Protein AF-A0A954BNQ5-F1 (afdb_monomer_lite)

Structure (mmCIF, N/CA/C/O backbone):
data_AF-A0A954BNQ5-F1
#
_entry.id   AF-A0A954BNQ5-F1
#
loop_
_atom_site.group_PDB
_atom_site.id
_atom_site.type_symbol
_atom_site.label_atom_id
_atom_site.label_alt_id
_atom_site.label_comp_id
_atom_site.label_asym_id
_atom_site.label_entity_id
_atom_site.label_seq_id
_atom_site.pdbx_PDB_ins_code
_atom_site.Cartn_x
_atom_site.Cartn_y
_atom_site.Cartn_z
_atom_site.occupancy
_atom_site.B_iso_or_equiv
_atom_site.auth_seq_id
_atom_site.auth_comp_id
_atom_site.auth_asym_id
_atom_site.auth_atom_id
_atom_site.pdbx_PDB_model_num
ATOM 1 N N . MET A 1 1 ? -7.616 -1.444 43.680 1.00 52.47 1 MET A N 1
ATOM 2 C CA . MET A 1 1 ? -7.248 -0.768 42.423 1.00 52.47 1 MET A CA 1
ATOM 3 C C . MET A 1 1 ? -7.104 0.700 42.727 1.00 52.47 1 MET A C 1
ATOM 5 O O . MET A 1 1 ? -7.990 1.258 43.365 1.00 52.47 1 MET A O 1
ATOM 9 N N . THR A 1 2 ? -5.960 1.274 42.386 1.00 61.75 2 THR A N 1
ATOM 10 C CA . THR A 1 2 ? -5.665 2.687 42.620 1.00 61.75 2 THR A CA 1
ATOM 11 C C . THR A 1 2 ? -5.935 3.495 41.350 1.00 61.75 2 THR A C 1
ATOM 13 O O . THR A 1 2 ? -5.884 2.968 40.243 1.00 61.75 2 THR A O 1
ATOM 16 N N . THR A 1 3 ? -6.181 4.796 41.494 1.00 65.50 3 THR A N 1
ATOM 17 C CA . THR A 1 3 ? -6.361 5.760 40.387 1.00 65.50 3 THR A CA 1
ATOM 18 C C . THR A 1 3 ? -5.124 5.880 39.474 1.00 65.50 3 THR A C 1
ATOM 20 O O . THR A 1 3 ? -5.152 6.570 38.453 1.00 65.50 3 THR A O 1
ATOM 23 N N . PHE A 1 4 ? -3.996 5.274 39.859 1.00 61.75 4 PHE A N 1
ATOM 24 C CA . PHE A 1 4 ? -2.797 5.161 39.030 1.00 61.75 4 PHE A CA 1
ATOM 25 C C . PHE A 1 4 ? -2.930 3.983 38.050 1.00 61.75 4 PHE A C 1
ATOM 27 O O . PHE A 1 4 ? -2.766 4.190 36.851 1.00 61.75 4 PHE A O 1
ATOM 34 N N . ASP A 1 5 ? -3.391 2.821 38.531 1.00 65.75 5 ASP A N 1
ATOM 35 C CA . ASP A 1 5 ? -3.668 1.626 37.713 1.00 65.75 5 ASP A CA 1
ATOM 36 C C . ASP A 1 5 ? -4.708 1.907 36.608 1.00 65.75 5 ASP A C 1
ATOM 38 O O . ASP A 1 5 ? -4.654 1.342 3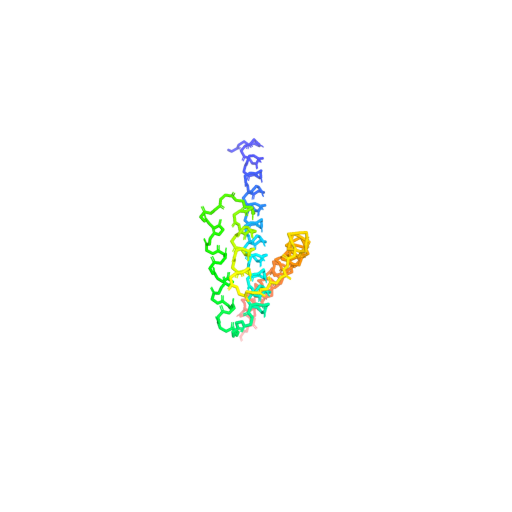5.521 1.00 65.75 5 ASP A O 1
ATOM 42 N N . GLU A 1 6 ? -5.692 2.773 36.873 1.00 64.75 6 GLU A N 1
ATOM 43 C CA . GLU A 1 6 ? -6.721 3.158 35.892 1.00 64.75 6 GLU A CA 1
ATOM 44 C C . GLU A 1 6 ? -6.171 4.047 34.773 1.00 64.75 6 GLU A C 1
ATOM 46 O O . GLU A 1 6 ? -6.569 3.896 33.619 1.00 64.75 6 GLU A O 1
ATOM 51 N N . ARG A 1 7 ? -5.227 4.940 35.096 1.00 64.38 7 ARG A N 1
ATOM 52 C CA . ARG A 1 7 ? -4.562 5.794 34.104 1.00 64.38 7 ARG A CA 1
ATOM 53 C C . ARG A 1 7 ? -3.571 5.001 33.266 1.00 64.38 7 ARG A C 1
ATOM 55 O O . ARG A 1 7 ? -3.576 5.148 32.052 1.00 64.38 7 ARG A O 1
ATOM 62 N N . GLU A 1 8 ? -2.785 4.130 33.893 1.00 59.22 8 GLU A N 1
ATOM 63 C CA . GLU A 1 8 ? -1.846 3.236 33.208 1.00 59.22 8 GLU A CA 1
ATOM 64 C C . GLU A 1 8 ? -2.568 2.317 32.211 1.00 59.22 8 GLU A C 1
ATOM 66 O O . GLU A 1 8 ? -2.188 2.261 31.045 1.00 59.22 8 GLU A O 1
ATOM 71 N N . ARG A 1 9 ? -3.695 1.708 32.612 1.00 59.62 9 ARG A N 1
ATOM 72 C CA . ARG A 1 9 ? -4.547 0.933 31.693 1.00 59.62 9 ARG A CA 1
ATOM 73 C C . ARG A 1 9 ? -5.140 1.775 30.562 1.00 59.62 9 ARG A C 1
ATOM 75 O O . ARG A 1 9 ? -5.265 1.271 29.449 1.00 59.62 9 ARG A O 1
ATOM 82 N N . GLY A 1 10 ? -5.516 3.026 30.830 1.00 55.56 10 GLY A N 1
ATOM 83 C CA . GLY A 1 10 ? -6.028 3.946 29.811 1.00 55.56 10 GLY A CA 1
ATOM 84 C C . GLY A 1 10 ? -4.976 4.296 28.757 1.00 55.56 10 GLY A C 1
ATOM 85 O O . GLY A 1 10 ? -5.268 4.234 27.566 1.00 55.56 10 GLY A O 1
ATOM 86 N N . PHE A 1 11 ? -3.745 4.587 29.189 1.00 51.00 11 PHE A N 1
ATOM 87 C CA . PHE A 1 11 ? -2.626 4.845 28.282 1.00 51.00 11 PHE A CA 1
ATOM 88 C C . PHE A 1 11 ? -2.237 3.599 27.487 1.00 51.00 11 PHE A C 1
ATOM 90 O O . PHE A 1 11 ? -2.121 3.698 26.273 1.00 51.00 11 PHE A O 1
ATOM 97 N N . GLU A 1 12 ? -2.121 2.430 28.121 1.00 52.97 12 GLU A N 1
ATOM 98 C CA . GLU A 1 12 ? -1.837 1.173 27.416 1.00 52.97 12 GLU A CA 1
ATOM 99 C C . GLU A 1 12 ? -2.919 0.871 26.368 1.00 52.97 12 GLU A C 1
ATOM 101 O O . GLU A 1 12 ? -2.616 0.599 25.213 1.00 52.97 12 GLU A O 1
ATOM 106 N N . THR A 1 13 ? -4.199 1.008 26.726 1.00 63.06 13 THR A N 1
ATOM 107 C CA . THR A 1 13 ? -5.311 0.763 25.791 1.00 63.06 13 THR A CA 1
ATOM 108 C C . THR A 1 13 ? -5.287 1.730 24.606 1.00 63.06 13 THR A C 1
ATOM 110 O O . THR A 1 13 ? -5.515 1.313 23.472 1.00 63.06 13 THR A O 1
ATOM 113 N N . GLN A 1 14 ? -4.998 3.012 24.849 1.00 63.50 14 GLN A N 1
ATOM 114 C CA . GLN A 1 14 ? -4.877 4.009 23.787 1.00 63.50 14 GLN A CA 1
ATOM 115 C C . GLN A 1 14 ? -3.684 3.710 22.871 1.00 63.50 14 GLN A C 1
ATOM 117 O O . GLN A 1 14 ? -3.834 3.729 21.655 1.00 63.50 14 GLN A O 1
ATOM 122 N N . TRP A 1 15 ? -2.532 3.358 23.442 1.00 52.75 15 TRP A N 1
ATOM 123 C CA . TRP A 1 15 ? -1.338 2.993 22.680 1.00 52.75 15 TRP A CA 1
ATOM 124 C C . TRP A 1 15 ? -1.563 1.763 21.799 1.00 52.75 15 TRP A C 1
ATOM 126 O O . TRP A 1 15 ? -1.231 1.787 20.617 1.00 52.75 15 TRP A O 1
ATOM 136 N N . GLN A 1 16 ? -2.193 0.719 22.340 1.00 62.88 16 GLN A N 1
ATOM 137 C CA . GLN A 1 16 ? -2.540 -0.489 21.587 1.00 62.88 16 GLN A CA 1
ATOM 138 C C . GLN A 1 16 ? -3.537 -0.194 20.458 1.00 62.88 16 GLN A C 1
ATOM 140 O O . GLN A 1 16 ? -3.437 -0.758 19.365 1.00 62.88 16 GLN A O 1
ATOM 145 N N . HIS A 1 17 ? -4.498 0.705 20.696 1.00 74.06 17 HIS A N 1
ATOM 146 C CA . HIS A 1 17 ? -5.430 1.156 19.665 1.00 74.06 17 HIS A CA 1
ATOM 147 C C . HIS A 1 17 ? -4.704 1.908 18.543 1.00 74.06 17 HIS A C 1
ATOM 149 O O . HIS A 1 17 ? -4.885 1.574 17.371 1.00 74.06 17 HIS A O 1
ATOM 155 N N . ASP A 1 18 ? -3.833 2.853 18.895 1.00 79.62 18 ASP A N 1
ATOM 156 C CA . ASP A 1 18 ? -3.060 3.649 17.941 1.00 79.62 18 ASP A CA 1
ATOM 157 C C . ASP A 1 18 ? -2.110 2.768 17.111 1.00 79.62 18 ASP A C 1
ATOM 159 O O . ASP A 1 18 ? -2.005 2.930 15.892 1.00 79.62 18 ASP A O 1
ATOM 163 N N . GLU A 1 19 ? -1.465 1.780 17.738 1.00 82.25 19 GLU A N 1
ATOM 164 C CA . GLU A 1 19 ? -0.602 0.813 17.056 1.00 82.25 19 GLU A CA 1
ATOM 165 C C . GLU A 1 19 ? -1.400 -0.111 16.126 1.00 82.25 19 GLU A C 1
ATOM 167 O O . GLU A 1 19 ? -1.011 -0.327 14.975 1.00 82.25 19 GLU A O 1
ATOM 172 N N . THR A 1 20 ? -2.571 -0.581 16.566 1.00 85.25 20 THR A N 1
ATOM 173 C CA . THR A 1 20 ? -3.468 -1.409 15.744 1.00 85.25 20 THR A CA 1
ATOM 174 C C . THR A 1 20 ? -3.981 -0.643 14.525 1.00 85.25 20 THR A C 1
ATOM 176 O O . THR A 1 20 ? -3.982 -1.172 13.410 1.00 85.25 20 THR A O 1
ATOM 179 N N . VAL A 1 21 ? -4.415 0.608 14.706 1.00 89.06 21 VAL A N 1
ATOM 180 C CA . VAL A 1 21 ? -4.870 1.465 13.603 1.00 89.06 21 VAL A CA 1
ATOM 181 C C . VAL A 1 21 ? -3.718 1.722 12.642 1.00 89.06 21 VAL A C 1
ATOM 183 O O . VAL A 1 21 ? -3.879 1.532 11.436 1.00 89.06 21 VAL A O 1
ATOM 186 N N . ARG A 1 22 ? -2.534 2.063 13.158 1.00 88.62 22 ARG A N 1
ATOM 187 C CA . ARG A 1 22 ? -1.338 2.261 12.338 1.00 88.62 22 ARG A CA 1
ATOM 188 C C . ARG A 1 22 ? -1.015 1.025 11.504 1.00 88.62 22 ARG A C 1
ATOM 190 O O . ARG A 1 22 ? -0.825 1.162 1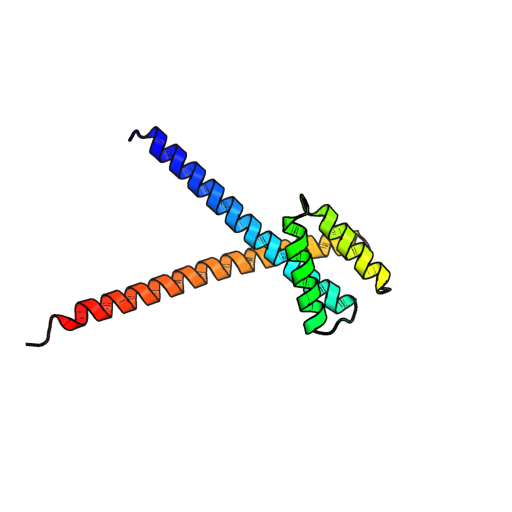0.298 1.00 88.62 22 ARG A O 1
ATOM 197 N N . PHE A 1 23 ? -1.005 -0.163 12.104 1.00 89.19 23 PHE A N 1
ATOM 198 C CA . PHE A 1 23 ? -0.764 -1.414 11.384 1.00 89.19 23 PHE A CA 1
ATOM 199 C C . PHE A 1 23 ? -1.785 -1.625 10.258 1.00 89.19 23 PHE A C 1
ATOM 201 O O . PHE A 1 23 ? -1.409 -1.872 9.112 1.00 89.19 23 PHE A O 1
ATOM 208 N N . ARG A 1 24 ? -3.081 -1.434 10.544 1.00 91.81 24 ARG A N 1
ATOM 209 C CA . ARG A 1 24 ? -4.149 -1.550 9.535 1.00 91.81 24 ARG A CA 1
ATOM 210 C C . ARG A 1 24 ? -3.964 -0.572 8.376 1.00 91.81 24 ARG A C 1
ATOM 212 O O . ARG A 1 24 ? -4.162 -0.962 7.224 1.00 91.81 24 ARG A O 1
ATOM 219 N N . VAL A 1 25 ? -3.594 0.676 8.664 1.00 93.19 25 VAL A N 1
ATOM 220 C CA . VAL A 1 25 ? -3.357 1.705 7.640 1.00 93.19 25 VAL A CA 1
ATOM 221 C C . VAL A 1 25 ? -2.156 1.344 6.774 1.00 93.19 25 VAL A C 1
ATOM 223 O O . VAL A 1 25 ? -2.254 1.404 5.550 1.00 93.19 25 VAL A O 1
ATOM 226 N N . LEU A 1 26 ? -1.048 0.922 7.378 1.00 92.56 26 LEU A N 1
ATOM 227 C CA . LEU A 1 26 ? 0.158 0.556 6.641 1.00 92.56 26 LEU A CA 1
ATOM 228 C C . LEU A 1 26 ? -0.067 -0.668 5.735 1.00 92.56 26 LEU A C 1
ATOM 230 O O . LEU A 1 26 ? 0.196 -0.604 4.529 1.00 92.56 26 LEU A O 1
ATOM 234 N N . SER A 1 27 ? -0.719 -1.712 6.256 1.00 93.25 27 SER A N 1
ATOM 235 C CA . SER A 1 27 ? -1.112 -2.875 5.454 1.00 93.25 27 SER A CA 1
ATOM 236 C C . SER A 1 27 ? -2.061 -2.490 4.317 1.00 93.25 27 SER A C 1
ATOM 238 O O . SER A 1 27 ? -1.945 -2.996 3.196 1.00 93.25 27 SER A O 1
ATOM 240 N N . ARG A 1 28 ? -2.993 -1.554 4.555 1.00 95.12 28 ARG A N 1
ATOM 241 C CA . ARG A 1 28 ? -3.882 -1.047 3.503 1.00 95.12 28 ARG A CA 1
ATOM 242 C C . ARG A 1 28 ? -3.108 -0.284 2.429 1.00 95.12 28 ARG A C 1
ATOM 244 O O . ARG A 1 28 ? -3.313 -0.554 1.246 1.00 95.12 28 ARG A O 1
ATOM 251 N N . ARG A 1 29 ? -2.195 0.608 2.820 1.00 95.50 29 ARG A N 1
ATOM 252 C CA . ARG A 1 29 ? -1.316 1.350 1.904 1.00 95.50 29 ARG A CA 1
ATOM 253 C C . ARG A 1 29 ? -0.519 0.391 1.024 1.00 95.50 29 ARG A C 1
ATOM 255 O O . ARG A 1 29 ? -0.493 0.572 -0.190 1.00 95.50 29 ARG A O 1
ATOM 262 N N . ASN A 1 30 ? 0.088 -0.643 1.604 1.00 94.56 30 ASN A N 1
ATOM 263 C CA . ASN A 1 30 ? 0.920 -1.592 0.859 1.00 94.56 30 ASN A CA 1
ATOM 264 C C . ASN A 1 30 ? 0.101 -2.460 -0.097 1.00 94.56 30 ASN A C 1
ATOM 266 O O . ASN A 1 30 ? 0.538 -2.729 -1.219 1.00 94.56 30 ASN A O 1
ATOM 270 N N . ARG A 1 31 ? -1.130 -2.819 0.286 1.00 95.31 31 ARG A N 1
ATOM 271 C CA . ARG A 1 31 ? -2.072 -3.467 -0.630 1.00 95.31 31 ARG A CA 1
ATOM 272 C C . ARG A 1 31 ? -2.395 -2.568 -1.827 1.00 95.31 31 ARG A C 1
ATOM 274 O O . ARG A 1 31 ? -2.312 -3.028 -2.964 1.00 95.31 31 ARG A O 1
ATOM 281 N N . LEU A 1 32 ? -2.742 -1.299 -1.595 1.00 96.88 32 LEU A N 1
ATOM 282 C CA . LEU A 1 32 ? -3.035 -0.347 -2.676 1.00 96.88 32 LEU A CA 1
ATOM 283 C C . LEU A 1 32 ? -1.811 -0.119 -3.574 1.00 96.88 32 LEU A C 1
ATOM 285 O O . LEU A 1 32 ? -1.938 -0.104 -4.798 1.00 96.88 32 LEU A O 1
ATOM 289 N N . LEU A 1 33 ? -0.621 -0.014 -2.976 1.00 96.38 33 LEU A N 1
ATOM 290 C CA . LEU A 1 33 ? 0.643 0.146 -3.693 1.00 96.38 33 LEU A CA 1
ATOM 291 C C . LEU A 1 33 ? 0.914 -1.040 -4.619 1.00 96.38 33 LEU A C 1
ATOM 293 O O . LEU A 1 33 ? 1.272 -0.839 -5.776 1.00 96.38 33 LEU A O 1
ATOM 297 N N . GLY A 1 34 ? 0.699 -2.267 -4.141 1.00 95.88 34 GLY A N 1
ATOM 298 C CA . GLY A 1 34 ? 0.884 -3.463 -4.956 1.00 95.88 34 GLY A CA 1
ATOM 299 C C . GLY A 1 34 ? -0.123 -3.575 -6.095 1.00 95.88 34 GLY A C 1
ATOM 300 O O . GLY A 1 34 ? 0.259 -3.939 -7.201 1.00 95.88 34 GLY A O 1
ATOM 301 N N . LEU A 1 35 ? -1.387 -3.199 -5.882 1.00 97.31 35 LEU A N 1
ATOM 302 C CA . LEU A 1 35 ? -2.371 -3.161 -6.971 1.00 97.31 35 LEU A CA 1
ATOM 303 C C . LEU A 1 35 ? -1.980 -2.136 -8.042 1.00 97.31 35 LEU A C 1
ATOM 305 O O . LEU A 1 35 ? -2.004 -2.437 -9.235 1.00 97.31 35 LEU A O 1
ATOM 309 N N . TRP A 1 36 ? -1.572 -0.943 -7.612 1.00 97.19 36 TRP A N 1
ATOM 310 C CA . TRP A 1 36 ? -1.132 0.121 -8.506 1.00 97.19 36 TRP A CA 1
ATOM 311 C C . TRP A 1 36 ? 0.125 -0.267 -9.296 1.00 97.19 36 TRP A C 1
ATOM 313 O O . TRP A 1 36 ? 0.146 -0.148 -10.521 1.00 97.19 36 TRP A O 1
ATOM 323 N N . ALA A 1 37 ? 1.150 -0.793 -8.624 1.00 96.00 37 ALA A N 1
ATOM 324 C CA . ALA A 1 37 ? 2.371 -1.253 -9.276 1.00 96.00 37 ALA A CA 1
ATOM 325 C C . ALA A 1 37 ? 2.095 -2.455 -10.191 1.00 96.00 37 ALA A C 1
ATOM 327 O O . ALA A 1 37 ? 2.617 -2.513 -11.299 1.00 96.00 37 ALA A O 1
ATOM 328 N N . GLY A 1 38 ? 1.222 -3.379 -9.780 1.00 96.12 38 GLY A N 1
ATOM 329 C CA . GLY A 1 38 ? 0.783 -4.504 -10.604 1.00 96.12 38 GLY A CA 1
ATOM 330 C C . GLY A 1 38 ? 0.139 -4.055 -11.912 1.00 96.12 38 GLY A C 1
ATOM 331 O O . GLY A 1 38 ? 0.466 -4.589 -12.970 1.00 96.12 38 GLY A O 1
ATOM 332 N N . HIS A 1 39 ? -0.703 -3.022 -11.857 1.00 95.19 39 HIS A N 1
ATOM 333 C CA . HIS A 1 39 ? -1.287 -2.422 -13.052 1.00 95.19 39 HIS A CA 1
ATOM 334 C C . HIS A 1 39 ? -0.225 -1.814 -13.979 1.00 95.19 39 HIS A C 1
ATOM 336 O O . HIS A 1 39 ? -0.275 -2.032 -15.187 1.00 95.19 39 HIS A O 1
ATOM 342 N N . LEU A 1 40 ? 0.764 -1.101 -13.425 1.00 94.81 40 LEU A N 1
ATOM 343 C CA . LEU A 1 40 ? 1.869 -0.541 -14.212 1.00 94.81 40 LEU A CA 1
ATOM 344 C C . LEU A 1 40 ? 2.725 -1.618 -14.881 1.00 94.81 40 LEU A C 1
ATOM 346 O O . LEU A 1 40 ? 3.149 -1.439 -16.017 1.00 94.81 40 LEU A O 1
ATOM 350 N N . MET A 1 41 ? 2.943 -2.740 -14.198 1.00 95.06 41 MET A N 1
ATOM 351 C CA . MET A 1 41 ? 3.672 -3.894 -14.731 1.00 95.06 41 MET A CA 1
ATOM 352 C C . MET A 1 41 ? 2.864 -4.698 -15.767 1.00 95.06 41 MET A C 1
ATOM 354 O O . MET A 1 41 ? 3.369 -5.685 -16.295 1.00 95.06 41 MET A O 1
ATOM 358 N N . GLY A 1 42 ? 1.612 -4.319 -16.050 1.00 94.50 42 GLY A N 1
ATOM 359 C CA . GLY A 1 42 ? 0.748 -5.032 -16.993 1.00 94.50 42 GLY A CA 1
ATOM 360 C C . GLY A 1 42 ? 0.259 -6.391 -16.484 1.00 94.50 42 GLY A C 1
ATOM 361 O O . GLY A 1 42 ? -0.115 -7.244 -17.289 1.00 94.50 42 GLY A O 1
ATOM 362 N N . LEU A 1 43 ? 0.263 -6.606 -15.165 1.00 95.56 43 LEU A N 1
ATOM 363 C CA . LEU A 1 43 ? -0.239 -7.835 -14.556 1.00 95.56 43 LEU A CA 1
ATOM 364 C C . LEU A 1 43 ? -1.760 -7.943 -14.712 1.00 95.56 43 LEU A C 1
ATOM 366 O O . LEU A 1 43 ? -2.487 -6.944 -14.697 1.00 95.56 43 LEU A O 1
ATOM 370 N N . THR A 1 44 ? -2.261 -9.174 -14.800 1.00 96.19 44 THR A N 1
ATOM 371 C CA . THR A 1 44 ? -3.703 -9.427 -14.697 1.00 96.19 44 THR A CA 1
ATOM 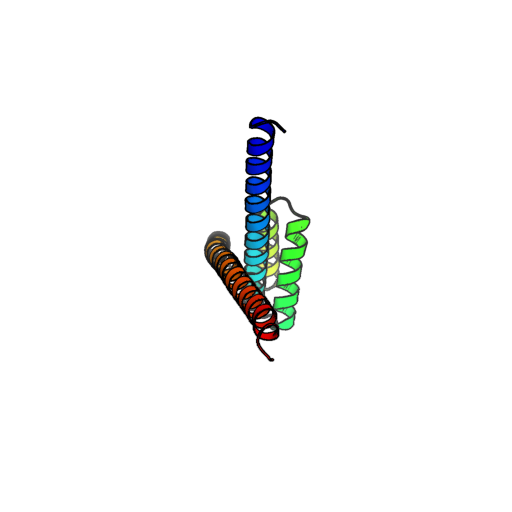372 C C . THR A 1 44 ? -4.222 -9.063 -13.304 1.00 96.19 44 THR A C 1
ATOM 374 O O . THR A 1 44 ? -3.458 -8.955 -12.345 1.00 96.19 44 THR A O 1
ATOM 377 N N . VAL A 1 45 ? -5.544 -8.921 -13.157 1.00 93.94 45 VAL A N 1
ATOM 378 C CA . VAL A 1 45 ? -6.172 -8.589 -11.863 1.00 93.94 45 VAL A CA 1
ATOM 379 C C 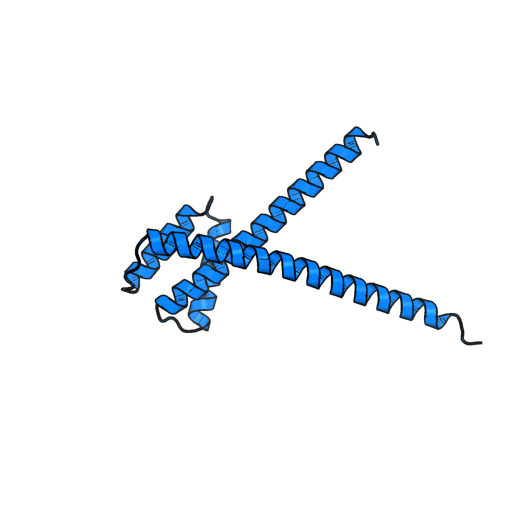. VAL A 1 45 ? -5.746 -9.570 -10.763 1.00 93.94 45 VAL A C 1
ATOM 381 O O . VAL A 1 45 ? -5.324 -9.140 -9.695 1.00 93.94 45 VAL A O 1
ATOM 384 N N . GLY A 1 46 ? -5.764 -10.878 -11.042 1.00 95.69 46 GLY A N 1
ATOM 385 C CA . GLY A 1 46 ? -5.362 -11.895 -10.063 1.00 95.69 46 GLY A CA 1
ATOM 386 C C . GLY A 1 46 ? -3.870 -11.850 -9.712 1.00 95.69 46 GLY A C 1
ATOM 387 O O . GLY A 1 46 ? -3.490 -12.050 -8.559 1.00 95.69 46 GLY A O 1
ATOM 388 N N . GLU A 1 47 ? -3.006 -11.545 -10.679 1.00 95.06 47 GLU A N 1
ATOM 389 C CA . GLU A 1 47 ? -1.566 -11.400 -10.437 1.00 95.06 47 GLU A CA 1
ATOM 390 C C . GLU A 1 47 ? -1.240 -10.130 -9.644 1.00 95.06 47 GLU A C 1
ATOM 392 O O . GLU A 1 47 ? -0.384 -10.169 -8.755 1.00 95.06 47 GLU A O 1
ATOM 397 N N . ALA A 1 48 ? -1.942 -9.028 -9.919 1.00 95.38 48 ALA A N 1
ATOM 398 C CA . ALA A 1 48 ? -1.832 -7.785 -9.167 1.00 95.38 48 ALA A CA 1
ATOM 399 C C . ALA A 1 48 ? -2.323 -7.961 -7.721 1.00 95.38 48 ALA A C 1
ATOM 401 O O . ALA A 1 48 ? -1.661 -7.504 -6.791 1.00 95.38 48 ALA A O 1
ATOM 402 N N . GLU A 1 49 ? -3.424 -8.685 -7.504 1.00 95.56 49 GLU A N 1
ATOM 403 C CA . GLU A 1 49 ? -3.895 -9.048 -6.161 1.00 95.56 49 GLU A CA 1
ATOM 404 C C . GLU A 1 49 ? -2.880 -9.918 -5.413 1.00 95.56 49 GLU A C 1
ATOM 406 O O . GLU A 1 49 ? -2.577 -9.664 -4.244 1.00 95.56 49 GLU A O 1
ATOM 411 N N . ALA A 1 50 ? -2.300 -10.914 -6.089 1.00 96.56 50 ALA A N 1
ATOM 412 C CA . ALA A 1 50 ? -1.258 -11.747 -5.503 1.00 96.56 50 ALA A CA 1
ATOM 413 C C . ALA A 1 50 ? -0.005 -10.925 -5.162 1.00 96.56 50 ALA A C 1
ATOM 415 O O . ALA A 1 50 ? 0.634 -11.170 -4.138 1.00 96.56 50 ALA A O 1
ATOM 416 N N . TYR A 1 51 ? 0.351 -9.946 -5.995 1.00 95.81 51 TYR A N 1
ATOM 417 C CA . TYR A 1 51 ? 1.461 -9.036 -5.729 1.00 95.81 51 TYR A CA 1
ATOM 418 C C . TYR A 1 51 ? 1.185 -8.117 -4.539 1.00 95.81 51 TYR A C 1
ATOM 420 O O . TYR A 1 51 ? 2.017 -8.019 -3.639 1.00 95.81 51 TYR A O 1
ATOM 428 N N . ALA A 1 52 ? -0.009 -7.530 -4.474 1.00 95.31 52 ALA A N 1
ATOM 429 C CA . ALA A 1 52 ? -0.459 -6.733 -3.340 1.00 95.31 52 ALA A CA 1
ATOM 430 C C . ALA A 1 52 ? -0.408 -7.517 -2.026 1.00 95.31 52 ALA A C 1
ATOM 432 O O . ALA A 1 52 ? 0.092 -7.004 -1.028 1.00 95.31 52 ALA A O 1
ATOM 433 N N . LYS A 1 53 ? -0.849 -8.781 -2.034 1.00 94.56 53 LYS A N 1
ATOM 434 C CA . LYS A 1 53 ? -0.742 -9.652 -0.861 1.00 94.56 53 LYS A CA 1
ATOM 435 C C . LYS A 1 53 ? 0.715 -9.861 -0.437 1.00 94.56 53 LYS A C 1
ATOM 437 O O . LYS A 1 53 ? 1.016 -9.741 0.744 1.00 94.56 53 LYS A O 1
ATOM 442 N N . ARG A 1 54 ? 1.622 -10.116 -1.387 1.00 93.38 54 ARG A N 1
ATOM 443 C CA . ARG A 1 54 ? 3.054 -10.283 -1.084 1.00 93.38 54 ARG A CA 1
ATOM 444 C C . ARG A 1 54 ? 3.661 -9.043 -0.429 1.00 93.38 54 ARG A C 1
ATOM 446 O O . ARG A 1 54 ? 4.468 -9.199 0.474 1.00 93.38 54 ARG A O 1
ATOM 453 N N . LEU A 1 55 ? 3.287 -7.835 -0.857 1.00 92.81 55 LEU A N 1
ATOM 454 C CA . LEU A 1 55 ? 3.792 -6.607 -0.227 1.00 92.81 55 LEU A CA 1
ATOM 455 C C . LEU A 1 55 ? 3.301 -6.441 1.216 1.00 92.81 55 LEU A C 1
ATOM 457 O O . LEU A 1 55 ? 4.061 -5.974 2.057 1.00 92.81 55 LEU A O 1
ATOM 461 N N . VAL A 1 56 ? 2.063 -6.844 1.512 1.00 92.06 56 VAL A N 1
ATOM 462 C CA . VAL A 1 56 ? 1.541 -6.850 2.889 1.00 92.06 56 VAL A CA 1
ATOM 463 C C . VAL A 1 56 ? 2.268 -7.883 3.747 1.00 92.06 56 VAL A C 1
ATOM 465 O O . VAL A 1 56 ? 2.641 -7.581 4.874 1.00 92.06 56 VAL A O 1
ATOM 468 N N . ASP A 1 57 ? 2.509 -9.081 3.212 1.00 90.56 57 ASP A N 1
ATOM 469 C CA . ASP A 1 57 ? 3.243 -10.127 3.932 1.00 90.56 57 ASP A CA 1
ATOM 470 C C . ASP A 1 57 ? 4.691 -9.672 4.235 1.00 90.56 57 ASP A C 1
ATOM 472 O O . ASP A 1 57 ? 5.181 -9.854 5.347 1.00 90.56 57 ASP A O 1
ATOM 476 N N . LEU A 1 58 ? 5.349 -8.998 3.282 1.00 88.44 58 LEU A N 1
ATOM 477 C CA . LEU A 1 58 ? 6.705 -8.457 3.450 1.00 88.44 58 LEU A CA 1
ATOM 478 C C . LEU A 1 58 ? 6.797 -7.356 4.514 1.00 88.44 58 LEU A C 1
ATOM 480 O O . LEU A 1 58 ? 7.825 -7.237 5.168 1.00 88.44 58 LEU A O 1
ATOM 484 N N . GLU A 1 59 ? 5.753 -6.556 4.716 1.00 85.75 59 GLU A N 1
ATOM 485 C CA . GLU A 1 59 ? 5.751 -5.522 5.760 1.00 85.75 59 GLU A CA 1
ATOM 486 C C . GLU A 1 59 ? 5.863 -6.098 7.171 1.00 85.75 59 GLU A C 1
ATOM 488 O O . GLU A 1 59 ? 6.468 -5.483 8.043 1.00 85.75 59 GLU A O 1
ATOM 493 N N . VAL A 1 60 ? 5.319 -7.292 7.401 1.00 83.44 60 VAL A N 1
ATOM 494 C CA . VAL A 1 60 ? 5.450 -7.969 8.698 1.00 83.44 60 VAL A CA 1
ATOM 495 C C . VAL A 1 60 ? 6.904 -8.380 8.954 1.00 83.44 60 VAL A C 1
ATOM 497 O O . VAL A 1 60 ? 7.353 -8.410 10.099 1.00 83.44 60 VAL A O 1
ATOM 500 N N . GLU A 1 61 ? 7.649 -8.686 7.891 1.00 80.94 61 GLU A N 1
ATOM 501 C CA . GLU A 1 61 ? 9.047 -9.117 7.957 1.00 80.94 61 GLU A CA 1
ATOM 502 C C . GLU A 1 61 ? 10.035 -7.939 7.988 1.00 80.94 61 GLU A C 1
ATOM 504 O O . GLU A 1 61 ? 11.143 -8.068 8.515 1.00 80.94 61 GLU A O 1
ATOM 509 N N . LEU A 1 62 ? 9.659 -6.794 7.414 1.00 75.94 62 LEU A N 1
ATOM 510 C CA . LEU A 1 62 ? 10.550 -5.666 7.160 1.00 75.94 62 LEU A CA 1
ATOM 511 C C . LEU A 1 62 ? 10.282 -4.509 8.128 1.00 75.94 62 LEU A C 1
ATOM 513 O O . LEU A 1 62 ? 9.168 -4.020 8.275 1.00 75.94 62 LEU A O 1
ATOM 517 N N . ALA A 1 63 ? 11.343 -4.010 8.762 1.00 78.94 63 ALA A N 1
ATOM 518 C CA . ALA A 1 63 ? 11.247 -2.854 9.643 1.00 78.94 63 ALA A CA 1
ATOM 519 C C . ALA A 1 63 ? 11.180 -1.544 8.833 1.00 78.94 63 ALA A C 1
ATOM 521 O O . ALA A 1 63 ? 12.208 -0.951 8.504 1.00 78.94 63 ALA A O 1
ATOM 522 N N . GLY A 1 64 ? 9.962 -1.075 8.552 1.00 79.00 64 GLY A N 1
ATOM 523 C CA . GLY A 1 64 ? 9.695 0.247 7.977 1.00 79.00 64 GLY A CA 1
ATOM 524 C C . GLY A 1 64 ? 9.431 0.261 6.468 1.00 79.00 64 GLY A C 1
ATOM 525 O O . GLY A 1 64 ? 9.283 -0.773 5.825 1.00 79.00 64 GLY A O 1
ATOM 526 N N . ASP A 1 65 ? 9.353 1.471 5.908 1.00 82.62 65 ASP A N 1
ATOM 527 C CA . ASP A 1 65 ? 8.821 1.703 4.555 1.00 82.62 65 ASP A CA 1
ATOM 528 C C . ASP A 1 65 ? 9.859 1.559 3.433 1.00 82.62 65 ASP A C 1
ATOM 530 O O . ASP A 1 65 ? 9.508 1.212 2.305 1.00 82.62 65 ASP A O 1
ATOM 534 N N . GLU A 1 66 ? 11.134 1.821 3.728 1.00 89.62 66 GLU A N 1
ATOM 535 C CA . GLU A 1 66 ? 12.204 1.845 2.721 1.00 89.62 66 GLU A CA 1
ATOM 536 C C . GLU A 1 66 ? 12.401 0.482 2.026 1.00 89.62 66 GLU A C 1
ATOM 538 O O . GLU A 1 66 ? 12.457 0.441 0.799 1.00 89.62 66 GLU A O 1
ATOM 543 N N . PRO A 1 67 ? 12.376 -0.664 2.737 1.00 90.44 67 PRO A N 1
ATOM 544 C CA . PRO A 1 67 ? 12.464 -1.967 2.079 1.00 90.44 67 PRO A CA 1
ATOM 545 C C . PRO A 1 67 ? 11.308 -2.257 1.104 1.00 90.44 67 PRO A C 1
ATOM 547 O O . PRO A 1 67 ? 11.501 -2.946 0.100 1.00 90.44 67 PRO A O 1
ATOM 550 N N . ILE A 1 68 ? 10.106 -1.733 1.376 1.00 91.62 68 ILE A N 1
ATOM 551 C CA . ILE A 1 68 ? 8.945 -1.867 0.482 1.00 91.62 68 ILE A CA 1
ATOM 552 C C . ILE A 1 68 ? 9.134 -0.998 -0.762 1.00 91.62 68 ILE A C 1
ATOM 554 O O . ILE A 1 68 ? 8.880 -1.463 -1.875 1.00 91.62 68 ILE A O 1
ATOM 558 N N . HIS A 1 69 ? 9.614 0.235 -0.581 1.00 93.94 69 HIS A N 1
ATOM 559 C CA . HIS A 1 69 ? 9.967 1.132 -1.677 1.00 93.94 69 HIS A CA 1
ATOM 560 C C . HIS A 1 69 ? 10.966 0.469 -2.636 1.00 93.94 69 HIS A C 1
ATOM 562 O O . HIS A 1 69 ? 10.666 0.306 -3.820 1.00 93.94 69 HIS A O 1
ATOM 568 N N . ASP A 1 70 ? 12.099 0.004 -2.108 1.00 93.62 70 ASP A N 1
ATOM 569 C CA . ASP A 1 70 ? 13.181 -0.588 -2.899 1.00 93.62 70 ASP A CA 1
ATOM 570 C C . ASP A 1 70 ? 12.718 -1.843 -3.642 1.00 93.62 70 ASP A C 1
ATOM 572 O O . ASP A 1 70 ? 13.113 -2.104 -4.785 1.00 93.62 70 ASP A O 1
ATOM 576 N N . ARG A 1 71 ? 11.834 -2.626 -3.011 1.00 92.44 71 ARG A N 1
ATOM 577 C CA . ARG A 1 71 ? 11.254 -3.809 -3.639 1.00 92.44 71 ARG A CA 1
ATOM 578 C C . ARG A 1 71 ? 10.387 -3.442 -4.837 1.00 92.44 71 ARG A C 1
ATOM 580 O O . ARG A 1 71 ? 10.556 -4.036 -5.902 1.00 92.44 71 ARG A O 1
ATOM 587 N N . VAL A 1 72 ? 9.473 -2.490 -4.665 1.00 94.94 72 VAL A N 1
ATOM 588 C CA . VAL A 1 72 ? 8.572 -2.042 -5.733 1.00 94.94 72 VAL A CA 1
ATOM 589 C C . VAL A 1 72 ? 9.365 -1.395 -6.864 1.00 94.94 72 VAL A C 1
ATOM 591 O O . VAL A 1 72 ? 9.123 -1.713 -8.024 1.00 94.94 72 VAL A O 1
ATOM 594 N N . GLU A 1 73 ? 10.359 -0.563 -6.552 1.00 95.38 73 GLU A N 1
ATOM 595 C CA . GLU A 1 73 ? 11.244 0.037 -7.554 1.00 95.38 73 GLU A CA 1
ATOM 596 C C . GLU A 1 73 ? 11.971 -1.037 -8.380 1.00 95.38 73 GLU A C 1
ATOM 598 O O . GLU A 1 73 ? 11.983 -0.993 -9.613 1.00 95.38 73 GLU A O 1
ATOM 603 N N . ALA A 1 74 ? 12.547 -2.042 -7.714 1.00 94.75 74 ALA A N 1
ATOM 604 C CA . ALA A 1 74 ? 13.246 -3.129 -8.388 1.00 94.75 74 ALA A CA 1
ATOM 605 C C . ALA A 1 74 ? 12.310 -3.989 -9.253 1.00 94.75 74 ALA A C 1
ATOM 607 O O . ALA A 1 74 ? 12.714 -4.450 -10.323 1.00 94.75 74 ALA A O 1
ATOM 608 N N . ASP A 1 75 ? 11.078 -4.223 -8.799 1.00 95.25 75 ASP A N 1
ATOM 609 C CA . ASP A 1 75 ? 10.074 -4.990 -9.537 1.00 95.25 75 ASP A CA 1
ATOM 610 C C . ASP A 1 75 ? 9.576 -4.213 -10.773 1.00 95.25 75 ASP A C 1
ATOM 612 O O . ASP A 1 75 ? 9.547 -4.780 -11.866 1.00 95.25 75 ASP A O 1
ATOM 616 N N . LEU A 1 76 ? 9.313 -2.905 -10.642 1.00 95.06 76 LEU A N 1
ATOM 617 C CA . LEU A 1 76 ? 8.954 -2.018 -11.758 1.00 95.06 76 LEU A CA 1
ATOM 618 C C . LEU A 1 76 ? 10.060 -1.958 -12.818 1.00 95.06 76 LEU A C 1
ATOM 620 O O . LEU A 1 76 ? 9.788 -2.122 -14.006 1.00 95.06 76 LEU A O 1
ATOM 624 N N . ARG A 1 77 ? 11.321 -1.816 -12.392 1.00 94.25 77 ARG A N 1
ATOM 625 C CA . ARG A 1 77 ? 12.475 -1.820 -13.303 1.00 94.25 77 ARG A CA 1
ATOM 626 C C . ARG A 1 77 ? 12.606 -3.146 -14.055 1.00 94.25 77 ARG A C 1
ATOM 628 O O . ARG A 1 77 ? 12.953 -3.149 -15.231 1.00 94.25 77 ARG A O 1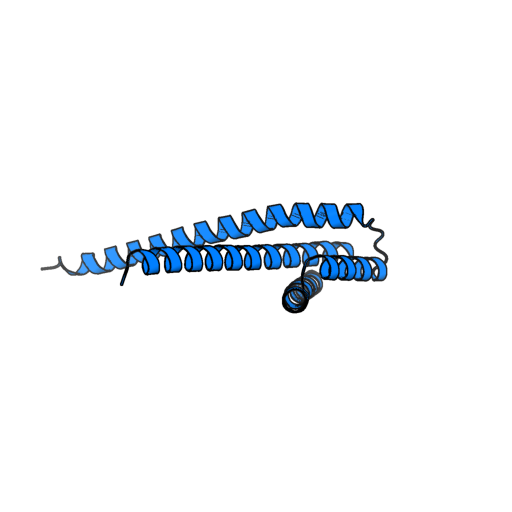
ATOM 635 N N . ARG A 1 78 ? 12.326 -4.281 -13.401 1.00 94.69 78 ARG A N 1
ATOM 636 C CA . ARG A 1 78 ? 12.335 -5.606 -14.052 1.00 94.69 78 ARG A CA 1
ATOM 637 C C . ARG A 1 78 ? 11.193 -5.790 -15.052 1.00 94.69 78 ARG A C 1
ATOM 639 O O . ARG A 1 78 ? 11.337 -6.601 -15.960 1.00 94.69 78 ARG A O 1
ATOM 646 N N . ALA A 1 79 ? 10.104 -5.044 -14.901 1.00 94.06 79 ALA A N 1
ATOM 647 C CA . ALA A 1 79 ? 8.986 -5.005 -15.838 1.00 94.06 79 ALA A CA 1
ATOM 648 C C . ALA A 1 79 ? 9.146 -3.941 -16.946 1.00 94.06 79 ALA A C 1
ATOM 650 O O . ALA A 1 79 ? 8.184 -3.675 -17.658 1.00 94.06 79 ALA A O 1
ATOM 651 N N . ASP A 1 80 ? 10.333 -3.335 -17.087 1.00 93.94 80 ASP A N 1
ATOM 652 C CA . ASP A 1 80 ? 10.627 -2.266 -18.058 1.00 93.94 80 ASP A CA 1
ATOM 653 C C . ASP A 1 80 ? 9.756 -1.002 -17.878 1.00 93.94 80 ASP A C 1
ATOM 655 O O . ASP A 1 80 ? 9.519 -0.233 -18.809 1.00 93.94 80 ASP A O 1
ATOM 659 N N . VAL A 1 81 ? 9.273 -0.763 -16.652 1.00 94.31 81 VAL A N 1
ATOM 660 C CA . VAL A 1 81 ? 8.512 0.442 -16.302 1.00 94.31 81 VAL A CA 1
ATOM 661 C C . VAL A 1 81 ? 9.474 1.524 -15.818 1.00 94.31 81 VAL A C 1
ATOM 663 O O . VAL A 1 81 ? 10.018 1.436 -14.715 1.00 94.31 81 VAL A O 1
ATOM 666 N N . ASP A 1 82 ? 9.652 2.576 -16.621 1.00 90.12 82 ASP A N 1
ATOM 667 C CA . ASP A 1 82 ? 10.434 3.749 -16.223 1.00 90.12 82 ASP A CA 1
ATOM 668 C C . ASP A 1 82 ? 9.617 4.671 -15.302 1.00 90.12 82 ASP A C 1
ATOM 670 O O . ASP A 1 82 ? 8.701 5.391 -15.719 1.00 90.12 82 ASP A O 1
ATOM 674 N N . LEU A 1 83 ? 9.946 4.630 -14.013 1.00 93.38 83 LEU A N 1
ATOM 675 C CA . LEU A 1 83 ? 9.361 5.470 -12.981 1.00 93.38 83 LEU A CA 1
ATOM 676 C C . LEU A 1 83 ? 10.474 6.037 -12.098 1.00 93.38 83 LEU A C 1
ATOM 678 O O . LEU A 1 83 ? 11.284 5.297 -11.547 1.00 93.38 83 LEU A O 1
ATOM 682 N N . SER A 1 84 ? 10.487 7.357 -11.915 1.00 93.62 84 SER A N 1
ATOM 683 C CA . SER A 1 84 ? 11.449 7.989 -11.013 1.00 93.62 84 SER A CA 1
ATOM 684 C C . SER A 1 84 ? 11.114 7.734 -9.539 1.00 93.62 84 SER A C 1
ATOM 686 O O . SER A 1 84 ? 9.941 7.744 -9.157 1.00 93.62 84 SER A O 1
ATOM 688 N N . ASP A 1 85 ? 12.150 7.615 -8.700 1.00 91.94 85 ASP A N 1
ATOM 689 C CA . ASP A 1 85 ? 12.041 7.513 -7.230 1.00 91.94 85 ASP A CA 1
ATOM 690 C C . ASP A 1 85 ? 11.094 8.584 -6.658 1.00 91.94 85 ASP A C 1
ATOM 692 O O . ASP A 1 85 ? 10.148 8.278 -5.933 1.00 91.94 85 ASP A O 1
ATOM 696 N N . HIS A 1 86 ? 11.238 9.840 -7.097 1.00 93.62 86 HIS A N 1
ATOM 697 C CA . HIS A 1 86 ? 10.366 10.928 -6.654 1.00 93.62 86 HIS A CA 1
ATOM 698 C C . HIS A 1 86 ? 8.876 10.655 -6.923 1.00 93.62 86 HIS A C 1
ATOM 700 O O . HIS A 1 86 ? 8.021 10.967 -6.090 1.00 93.62 86 HIS A O 1
ATOM 706 N N . ARG A 1 87 ? 8.540 10.072 -8.083 1.00 94.38 87 ARG A N 1
ATOM 707 C CA . ARG A 1 87 ? 7.151 9.725 -8.415 1.00 94.38 87 ARG A CA 1
ATOM 708 C C . ARG A 1 87 ? 6.658 8.553 -7.576 1.00 94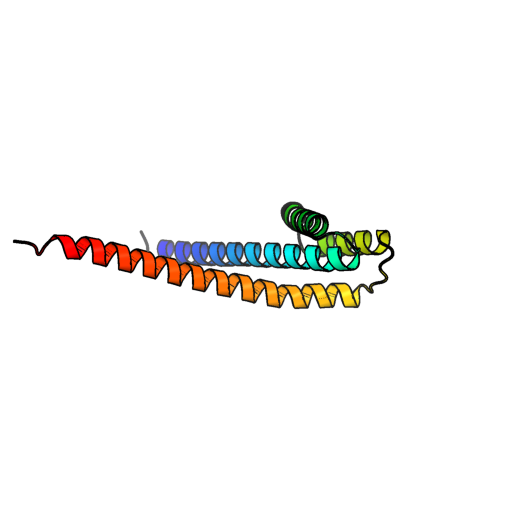.38 87 ARG A C 1
ATOM 710 O O . ARG A 1 87 ? 5.513 8.606 -7.134 1.00 94.38 87 ARG A O 1
ATOM 717 N N . LEU A 1 88 ? 7.502 7.551 -7.328 1.00 94.75 88 LEU A N 1
ATOM 718 C CA . LEU A 1 88 ? 7.164 6.420 -6.465 1.00 94.75 88 LEU A CA 1
ATOM 719 C C . LEU A 1 88 ? 6.878 6.885 -5.031 1.00 94.75 88 LEU A C 1
ATOM 721 O O . LEU A 1 88 ? 5.803 6.610 -4.500 1.00 94.75 88 LEU A O 1
ATOM 725 N N . ARG A 1 89 ? 7.764 7.695 -4.440 1.00 93.75 89 ARG A N 1
ATOM 726 C CA . ARG A 1 89 ? 7.574 8.258 -3.092 1.00 93.75 89 ARG A CA 1
ATOM 727 C C . ARG A 1 89 ? 6.330 9.135 -2.993 1.00 93.75 89 ARG A C 1
ATOM 729 O O . ARG A 1 89 ? 5.568 9.028 -2.033 1.00 93.75 89 ARG A O 1
ATOM 736 N N . LYS A 1 90 ? 6.078 9.973 -4.005 1.00 94.50 90 LYS A N 1
ATOM 737 C CA . LYS A 1 90 ? 4.852 10.782 -4.067 1.00 94.50 90 LYS A CA 1
ATOM 738 C C . LYS A 1 90 ? 3.602 9.902 -4.103 1.00 94.50 90 LYS A C 1
ATOM 740 O O . LYS A 1 90 ? 2.625 10.214 -3.424 1.00 94.50 90 LYS A O 1
ATOM 745 N N . GLN A 1 91 ? 3.636 8.809 -4.862 1.00 95.25 91 GLN A N 1
ATOM 746 C CA . GLN A 1 91 ? 2.523 7.870 -4.918 1.00 95.25 91 GLN A CA 1
ATOM 747 C C . GLN A 1 91 ? 2.304 7.180 -3.570 1.00 95.25 91 GLN A C 1
ATOM 749 O O . GLN A 1 91 ? 1.174 7.147 -3.094 1.00 95.25 91 GLN A O 1
ATOM 754 N N . MET A 1 92 ? 3.364 6.699 -2.914 1.00 93.31 92 MET A N 1
ATOM 755 C CA . MET A 1 92 ? 3.268 6.100 -1.577 1.00 93.31 92 MET A CA 1
ATOM 756 C C . MET A 1 92 ? 2.651 7.066 -0.556 1.00 93.31 92 MET A C 1
ATOM 758 O O . MET A 1 92 ? 1.789 6.661 0.221 1.00 93.31 92 MET A O 1
ATOM 762 N N . ALA A 1 93 ? 3.027 8.349 -0.594 1.00 92.38 93 ALA A N 1
ATOM 763 C CA . ALA A 1 93 ? 2.439 9.374 0.269 1.00 92.38 93 ALA A CA 1
ATOM 764 C C . ALA A 1 93 ? 0.946 9.607 -0.025 1.00 92.38 93 ALA A C 1
ATOM 766 O O . ALA A 1 93 ? 0.148 9.724 0.900 1.00 92.38 93 ALA A O 1
ATOM 767 N N . SER A 1 94 ? 0.549 9.629 -1.302 1.00 93.44 94 SER A N 1
ATOM 768 C CA . SER A 1 94 ? -0.864 9.744 -1.688 1.00 93.44 94 SER A CA 1
ATOM 769 C C . SER A 1 94 ? -1.683 8.547 -1.202 1.00 93.44 94 SER A C 1
ATOM 771 O O . SER A 1 94 ? -2.764 8.720 -0.643 1.00 93.44 94 SER A O 1
ATOM 773 N N . LEU A 1 95 ? -1.150 7.336 -1.376 1.00 95.44 95 LEU A N 1
ATOM 774 C CA . LEU A 1 95 ? -1.801 6.101 -0.944 1.00 95.44 95 LEU A CA 1
ATOM 775 C C . LEU A 1 95 ? -1.878 5.984 0.579 1.00 95.44 95 LEU A C 1
ATOM 777 O O . LEU A 1 95 ? -2.772 5.316 1.084 1.00 95.44 95 LEU A O 1
ATOM 781 N N . MET A 1 96 ? -0.974 6.631 1.317 1.00 93.31 96 MET A N 1
ATOM 782 C CA . MET A 1 96 ? -1.038 6.686 2.778 1.00 93.31 96 MET A CA 1
ATOM 783 C C . MET A 1 96 ? -2.275 7.454 3.259 1.00 93.31 96 MET A C 1
ATOM 785 O O . MET A 1 96 ? -2.952 7.006 4.181 1.00 93.31 96 MET A O 1
ATOM 789 N N . ILE A 1 97 ? -2.589 8.584 2.617 1.00 92.38 97 ILE A N 1
ATOM 790 C CA . ILE A 1 97 ? -3.785 9.382 2.926 1.00 92.38 97 ILE A CA 1
ATOM 791 C C . ILE A 1 97 ? -5.041 8.567 2.605 1.00 92.38 97 ILE A C 1
ATOM 793 O O . ILE A 1 97 ? -5.921 8.419 3.445 1.00 92.38 97 ILE A O 1
ATOM 797 N N . GLU A 1 98 ? -5.081 7.958 1.419 1.00 93.38 98 GLU A N 1
ATOM 798 C CA . GLU A 1 98 ? -6.215 7.130 1.006 1.00 93.38 98 GLU A CA 1
ATOM 799 C C . GLU A 1 98 ? -6.417 5.919 1.931 1.00 93.38 98 GLU A C 1
ATOM 801 O O . GLU A 1 98 ? -7.537 5.619 2.342 1.00 93.38 98 GLU A O 1
ATOM 806 N N . ALA A 1 99 ? -5.334 5.236 2.305 1.00 94.25 99 ALA A N 1
ATOM 807 C CA . ALA A 1 99 ? -5.380 4.105 3.221 1.00 94.25 99 ALA A CA 1
ATOM 808 C C . ALA A 1 99 ? -5.895 4.504 4.606 1.00 94.25 99 ALA A C 1
ATOM 810 O O . ALA A 1 99 ? -6.682 3.766 5.198 1.00 94.25 99 ALA A O 1
ATOM 811 N N . HIS A 1 100 ? -5.471 5.665 5.110 1.00 92.31 100 HIS A N 1
ATOM 812 C CA . HIS A 1 100 ? -5.972 6.211 6.363 1.00 92.31 100 HIS A CA 1
ATOM 813 C C . HIS A 1 100 ? -7.488 6.432 6.293 1.00 92.31 100 HIS A C 1
ATOM 815 O O . HIS A 1 100 ? -8.224 5.892 7.118 1.00 92.31 100 HIS A O 1
ATOM 821 N N . ASP A 1 101 ? -7.970 7.135 5.270 1.00 90.44 101 ASP A N 1
ATOM 822 C CA . ASP A 1 101 ? -9.394 7.448 5.121 1.00 90.44 101 ASP A CA 1
ATOM 823 C C . ASP A 1 101 ? -10.252 6.182 4.952 1.00 90.44 101 ASP A C 1
ATOM 825 O O . ASP A 1 101 ? -11.341 6.073 5.527 1.00 90.44 101 ASP A O 1
ATOM 829 N N . GLN A 1 102 ? -9.744 5.173 4.237 1.00 91.88 102 GLN A N 1
ATOM 830 C CA . GLN A 1 102 ? -10.398 3.866 4.127 1.00 91.88 102 GLN A CA 1
ATOM 831 C C . GLN A 1 102 ? -10.491 3.150 5.479 1.00 91.88 102 GLN A C 1
ATOM 833 O O . GLN A 1 102 ? -11.550 2.644 5.835 1.00 91.88 102 GLN A O 1
ATOM 838 N N . VAL A 1 103 ? -9.413 3.113 6.265 1.00 92.31 103 VAL A N 1
ATOM 839 C CA . VAL A 1 103 ? -9.433 2.433 7.571 1.00 92.31 103 VAL A CA 1
ATOM 840 C C . VAL A 1 103 ? -10.356 3.147 8.555 1.00 92.31 103 VAL A C 1
ATOM 842 O O . VAL A 1 103 ? -11.103 2.482 9.275 1.00 92.31 103 VAL A O 1
ATOM 845 N N . MET A 1 104 ? -10.348 4.481 8.562 1.00 88.00 104 MET A N 1
ATOM 846 C CA . MET A 1 104 ? -11.218 5.261 9.443 1.00 88.00 104 MET A CA 1
ATOM 847 C C . MET A 1 104 ? -12.693 5.131 9.054 1.00 88.00 104 MET A C 1
ATOM 849 O O . MET A 1 104 ? -13.543 4.996 9.931 1.00 88.00 104 MET A O 1
ATOM 853 N N . SER A 1 105 ? -13.012 5.113 7.757 1.00 88.44 105 SER A N 1
ATOM 854 C CA . SER A 1 105 ? -14.388 4.886 7.292 1.00 88.44 105 SER A CA 1
ATOM 855 C C . SER A 1 105 ? -14.879 3.455 7.541 1.00 88.44 105 SER A C 1
ATOM 857 O O . SER A 1 105 ? -16.030 3.259 7.918 1.00 88.44 105 SER A O 1
ATOM 859 N N . GLU A 1 106 ? -14.017 2.444 7.410 1.00 85.56 106 GLU A N 1
ATOM 860 C CA . GLU A 1 106 ? -14.357 1.059 7.764 1.00 85.56 106 GLU A CA 1
ATOM 861 C C . GLU A 1 106 ? -14.598 0.885 9.271 1.00 85.56 106 GLU A C 1
ATOM 863 O O . GLU A 1 106 ? -15.469 0.110 9.671 1.00 85.56 106 GLU A O 1
ATOM 868 N N . ALA A 1 107 ? -13.844 1.597 10.115 1.00 79.88 107 ALA A N 1
ATOM 869 C CA . ALA A 1 107 ? -14.040 1.574 11.562 1.00 79.88 107 ALA A CA 1
ATOM 870 C C . ALA A 1 107 ? -15.413 2.144 11.950 1.00 79.88 107 ALA A C 1
ATOM 872 O O . ALA A 1 107 ? -16.170 1.480 12.658 1.00 79.88 107 ALA A O 1
ATOM 873 N N . THR A 1 108 ? -15.779 3.313 11.417 1.00 76.31 108 THR A N 1
ATOM 874 C CA . THR A 1 108 ? -17.076 3.941 11.715 1.00 76.31 108 THR A CA 1
ATOM 875 C C . THR A 1 108 ? -18.255 3.142 11.158 1.00 76.31 108 THR A C 1
ATOM 877 O O . THR A 1 108 ? -19.285 3.022 11.822 1.00 76.31 108 THR A O 1
ATOM 880 N N . ALA A 1 109 ? -18.105 2.532 9.977 1.00 76.25 109 ALA A N 1
ATOM 881 C CA . ALA A 1 109 ? -19.117 1.640 9.414 1.00 76.25 109 ALA A CA 1
ATOM 882 C C . ALA A 1 109 ? -19.327 0.388 10.285 1.00 76.25 109 ALA A C 1
ATOM 884 O O . ALA A 1 109 ? -20.463 0.013 10.566 1.00 76.25 109 ALA A O 1
ATOM 885 N N . SER A 1 110 ? -18.244 -0.227 10.774 1.00 72.81 110 SER A N 1
ATOM 886 C CA . SER A 1 110 ? -18.332 -1.394 11.660 1.00 72.81 110 SER A CA 1
ATOM 887 C C . SER A 1 110 ? -19.022 -1.076 12.989 1.00 72.81 110 SER A C 1
ATOM 889 O O . SER A 1 110 ? -19.720 -1.933 13.534 1.00 72.81 110 SER A O 1
ATOM 891 N N . GLU A 1 111 ? -18.809 0.121 13.537 1.00 73.00 111 GLU A N 1
ATOM 892 C CA . GLU A 1 111 ? -19.465 0.575 14.768 1.00 73.00 111 GLU A CA 1
ATOM 893 C C . GLU A 1 111 ? -20.968 0.788 14.555 1.00 73.00 111 GLU A C 1
ATOM 895 O O . GLU A 1 111 ? -21.775 0.327 15.366 1.00 73.00 111 GLU A O 1
ATOM 900 N N . ALA A 1 112 ? -21.355 1.404 13.434 1.00 73.62 112 ALA A N 1
ATOM 901 C CA . ALA A 1 112 ? -22.756 1.588 13.063 1.00 73.62 112 ALA A CA 1
ATOM 902 C C . ALA A 1 112 ? -23.485 0.243 12.892 1.00 73.62 112 ALA A C 1
ATOM 904 O O . ALA A 1 112 ? -24.544 0.039 13.492 1.00 73.62 112 ALA A O 1
ATOM 905 N N . ASP A 1 113 ? -22.878 -0.703 12.170 1.00 72.25 113 ASP A N 1
ATOM 906 C CA . ASP A 1 113 ? -23.415 -2.055 11.975 1.00 72.25 113 ASP A CA 1
ATOM 907 C C . ASP A 1 113 ? -23.580 -2.807 13.307 1.00 72.25 113 ASP A C 1
ATOM 909 O O . ASP A 1 113 ? -24.573 -3.507 13.531 1.00 72.25 113 ASP A O 1
ATOM 913 N N . ALA A 1 114 ? -22.605 -2.687 14.215 1.00 77.06 114 ALA A N 1
ATOM 914 C CA . ALA A 1 114 ? -22.670 -3.319 15.530 1.00 77.06 114 ALA A CA 1
ATOM 915 C C . ALA A 1 114 ? -23.799 -2.727 16.387 1.00 77.06 114 ALA A C 1
ATOM 917 O O . ALA A 1 114 ? -24.523 -3.466 17.061 1.00 77.06 114 ALA A O 1
ATOM 918 N N . GLN A 1 115 ? -23.978 -1.407 16.332 1.00 71.75 115 GLN A N 1
ATOM 919 C CA . GLN A 1 115 ? -25.002 -0.698 17.088 1.00 71.75 115 GLN A CA 1
ATOM 920 C C . GLN A 1 115 ? -26.412 -0.993 16.562 1.00 71.75 115 GLN A C 1
ATOM 922 O O . GLN A 1 115 ? -27.333 -1.176 17.361 1.00 71.75 115 GLN A O 1
ATOM 927 N N . GLU A 1 116 ? -26.574 -1.138 15.245 1.00 76.62 116 GLU A N 1
ATOM 928 C CA . GLU A 1 116 ? -27.827 -1.579 14.627 1.00 76.62 116 GLU A CA 1
ATOM 929 C C . GLU A 1 116 ? -28.170 -3.025 15.012 1.00 76.62 116 GLU A C 1
ATOM 931 O O . GLU A 1 116 ? -29.295 -3.307 15.433 1.00 76.62 116 GLU A O 1
ATOM 936 N N . ARG A 1 117 ? -27.193 -3.944 14.966 1.00 78.44 117 ARG A N 1
ATOM 937 C CA . ARG A 1 117 ? -27.386 -5.338 15.408 1.00 78.44 117 ARG A CA 1
ATOM 938 C C . ARG A 1 117 ? -27.761 -5.428 16.885 1.00 78.44 117 ARG A C 1
ATOM 940 O O . ARG A 1 117 ? -28.656 -6.197 17.237 1.00 78.44 117 ARG A O 1
ATOM 947 N N . TYR A 1 118 ? -27.117 -4.636 17.740 1.00 79.94 118 TYR A N 1
ATOM 948 C CA . TYR A 1 118 ? -27.446 -4.572 19.162 1.00 79.94 118 TYR A CA 1
ATOM 949 C C . TYR A 1 118 ? -28.856 -4.012 19.394 1.00 79.94 118 TYR A C 1
ATOM 951 O O . TYR A 1 118 ? -29.636 -4.607 20.139 1.00 79.94 118 TYR A O 1
ATOM 959 N N . ALA A 1 119 ? -29.229 -2.923 18.713 1.00 82.88 119 ALA A N 1
ATOM 960 C CA . ALA A 1 119 ? -30.574 -2.357 18.792 1.00 82.88 119 ALA A CA 1
ATOM 961 C C . ALA A 1 119 ? -31.644 -3.367 18.342 1.00 82.88 119 ALA A C 1
ATOM 963 O O . ALA A 1 119 ? -32.627 -3.571 19.054 1.00 82.88 119 ALA A O 1
ATOM 964 N N . ALA A 1 120 ? -31.419 -4.074 17.230 1.00 81.88 120 ALA A N 1
ATOM 965 C CA . ALA A 1 120 ? -32.314 -5.126 16.753 1.00 81.88 120 ALA A CA 1
ATOM 966 C C . ALA A 1 120 ? -32.449 -6.280 17.766 1.00 81.88 120 ALA A C 1
ATOM 968 O O . ALA A 1 120 ? -33.558 -6.764 18.017 1.00 81.88 120 ALA A O 1
ATOM 969 N N . GLN A 1 121 ? -31.345 -6.689 18.402 1.00 78.19 121 GLN A N 1
ATOM 970 C CA . GLN A 1 121 ? -31.355 -7.731 19.429 1.00 78.19 121 GLN A CA 1
ATOM 971 C C . GLN A 1 121 ? -32.152 -7.298 20.669 1.00 78.19 121 GLN A C 1
ATOM 973 O O . GLN A 1 121 ? -33.000 -8.059 21.143 1.00 78.19 121 GLN A O 1
ATOM 978 N N . VAL A 1 122 ? -31.960 -6.064 21.148 1.00 78.00 122 VAL A N 1
ATOM 979 C CA . VAL A 1 122 ? -32.704 -5.507 22.290 1.00 78.00 122 VAL A CA 1
ATOM 980 C C . VAL A 1 122 ? -34.194 -5.372 21.966 1.00 78.00 122 VAL A C 1
ATOM 982 O O . VAL A 1 122 ? -35.025 -5.802 22.761 1.00 78.00 122 VAL A O 1
ATOM 985 N N . THR A 1 123 ? -34.566 -4.863 20.788 1.00 77.31 123 THR A N 1
ATOM 986 C CA . THR A 1 123 ? -35.977 -4.756 20.374 1.00 77.31 123 THR A CA 1
ATOM 987 C C . THR A 1 123 ? -36.659 -6.125 20.294 1.00 77.31 123 THR A C 1
ATOM 989 O O . THR A 1 123 ? -37.812 -6.261 20.708 1.00 77.31 123 THR A O 1
ATOM 992 N N . SER A 1 124 ? -35.950 -7.160 19.831 1.00 71.69 124 SER A N 1
ATOM 993 C CA . SER A 1 124 ? -36.484 -8.528 19.780 1.00 71.69 124 SER A CA 1
ATOM 994 C C . SER A 1 124 ? -36.693 -9.149 21.174 1.00 71.69 124 SER A C 1
ATOM 996 O O . SER A 1 124 ? -37.669 -9.870 21.392 1.00 71.69 124 SER A O 1
ATOM 998 N N . ALA A 1 125 ? -35.835 -8.813 22.144 1.00 66.94 125 ALA A N 1
ATOM 999 C CA . ALA A 1 125 ? -35.937 -9.285 23.524 1.00 66.94 125 ALA A CA 1
ATOM 1000 C C . ALA A 1 125 ? -37.107 -8.636 24.289 1.00 66.94 125 ALA A C 1
ATOM 1002 O O . ALA A 1 125 ? -37.801 -9.316 25.046 1.00 66.94 125 ALA A O 1
ATOM 1003 N N . THR A 1 126 ? -37.384 -7.348 24.063 1.00 62.59 126 THR A N 1
ATOM 1004 C CA . THR A 1 126 ? -38.466 -6.625 24.760 1.00 62.59 126 THR A CA 1
ATOM 1005 C C . THR A 1 126 ? -39.854 -6.914 24.171 1.00 62.59 126 THR A C 1
ATOM 1007 O O . THR A 1 126 ? -40.856 -6.802 24.873 1.00 62.59 126 THR A O 1
ATOM 1010 N N . GLY A 1 127 ? -39.937 -7.345 22.905 1.00 58.25 127 GLY A N 1
ATOM 1011 C CA . GLY A 1 127 ? -41.200 -7.656 22.217 1.00 58.25 127 GLY A CA 1
ATOM 1012 C C . GLY A 1 127 ? -41.893 -8.964 22.637 1.00 58.25 127 GLY A C 1
ATOM 1013 O O . GLY A 1 127 ? -43.009 -9.224 22.191 1.00 58.25 127 GLY A O 1
ATOM 1014 N N . THR A 1 128 ? -41.265 -9.787 23.486 1.00 54.62 128 THR A N 1
ATOM 1015 C CA . THR A 1 128 ? -41.794 -11.111 23.886 1.00 54.62 128 THR A CA 1
ATOM 1016 C C . THR A 1 128 ? -42.540 -11.091 25.234 1.00 54.62 128 THR A C 1
ATOM 1018 O O . THR A 1 128 ? -43.192 -12.068 25.587 1.00 54.62 128 THR A O 1
ATOM 1021 N N . LEU A 1 129 ? -42.511 -9.979 25.981 1.00 52.72 129 LEU A N 1
ATOM 1022 C CA . LEU A 1 129 ? -43.144 -9.875 27.310 1.00 52.72 129 LEU A CA 1
ATOM 1023 C C . LEU A 1 129 ? -44.585 -9.326 27.309 1.00 52.72 129 LEU A C 1
ATOM 1025 O O . LEU A 1 129 ? -45.202 -9.289 28.370 1.00 52.72 129 LEU A O 1
ATOM 1029 N N . ASP A 1 130 ? -45.149 -8.952 26.153 1.00 52.28 130 ASP A N 1
ATOM 1030 C CA . ASP A 1 130 ? -46.517 -8.407 26.050 1.00 52.28 130 ASP A CA 1
ATOM 1031 C C . ASP A 1 130 ? -47.389 -9.173 25.040 1.00 52.28 130 ASP A C 1
ATOM 1033 O O . ASP A 1 130 ? -47.874 -8.640 24.042 1.00 52.28 130 ASP A O 1
ATOM 1037 N N . ARG A 1 131 ? -47.574 -10.476 25.276 1.00 51.19 131 ARG A N 1
ATOM 1038 C CA . ARG A 1 131 ? -48.733 -11.213 24.752 1.00 51.19 131 ARG A CA 1
ATOM 1039 C C . ARG A 1 131 ? -49.332 -12.049 25.875 1.00 51.19 131 ARG A C 1
ATOM 1041 O O . ARG A 1 131 ? -48.813 -13.108 26.219 1.00 51.19 131 ARG A O 1
ATOM 1048 N N . ARG A 1 132 ? -50.382 -11.476 26.466 1.00 46.75 132 ARG A N 1
ATOM 1049 C CA . ARG A 1 132 ? -51.379 -12.150 27.303 1.00 46.75 132 ARG A CA 1
ATOM 1050 C C . ARG A 1 132 ? -52.012 -13.341 26.592 1.00 46.75 132 ARG A C 1
ATOM 1052 O O . ARG A 1 132 ? -52.142 -13.270 25.349 1.00 46.75 132 ARG A O 1
#

Secondary structure (DSSP, 8-state):
--HHHHHHHHHHHHHHHHHHHHHHHHHHHHHHHHHHHHHHTT--HHHHHHHHHHHHHHHHHSSSSHHHHHHHHHHHHHTT----HHHHHHHHHHHHHHHHHHHHHHHHHHHHHHHHHHHHHHHHHHTTS---

Radius of gyration: 21.77 Å; chains: 1; bounding box: 65×23×61 Å

pLDDT: mean 83.78, std 13.92, range [46.75, 97.31]

Sequence (132 aa):
MTTFDERERGFETQWQHDETVRFRVLSRRNRLLGLWAGHLMGLTVGEAEAYAKRLVDLEVELAGDEPIHDRVEADLRRADVDLSDHRLRKQMASLMIEAHDQVMSEATASEADAQERYAAQVTSATGTLDRR

Foldseek 3Di:
DDPVVVVVVVVVVVVVVVVVLVLQLVLQLLLVLLLVLCVLLVHDNVVSNVSSVVSSVVPVVDDDDVVSLVVSVVVCVVSVHDDDSVRSVVSSVVSSVVSSVVSVVVVVVVVVVVVVVVVVVVVVVVVPPPDD